Protein AF-A0A939A6W9-F1 (afdb_monomer)

Radius of gyration: 28.63 Å; Cα contacts (8 Å, |Δi|>4): 11; chains: 1; bounding box: 91×26×56 Å

Nearest PDB structures (foldseek):
  8pv2-assembly1_CQ  TM=5.998E-01  e=7.563E+00  Thermochaetoides thermophila DSM 1495
  8uh7-assembly1_A  TM=4.764E-01  e=6.090E+00  Tequatrovirus

Solvent-accessible surface area (backbone atoms only — not comparable to full-atom values): 5544 Å² total; per-residue (Å²): 133,87,80,81,85,79,78,87,78,79,89,72,78,85,88,71,70,96,71,80,91,63,87,85,67,72,83,57,94,86,67,63,86,93,62,86,77,80,77,85,78,86,65,57,70,70,60,44,53,51,46,44,56,51,13,59,78,69,75,48,54,54,69,56,50,52,49,57,54,50,51,51,53,52,62,72,70,54,133

Sequence (79 aa):
MLCATRSPSAGTSYDIPNEIDFSAGTRGKSYKPARHLRVPVCLDAEVQQFLMAAAERKGVDLSQLANDLLRGDIALSRP

Foldseek 3Di:
DDDDDDDDDDDDDDPDDPDDDCVVPDDDPPDDPPDDDDDDDDDDPVVQVVLVVVCVVVVHDSVVSVVVVVVVVVVVPDD

pLDDT: mean 85.21, std 16.84, range [36.25, 98.5]

Secondary structure (DSSP, 8-state):
------------S-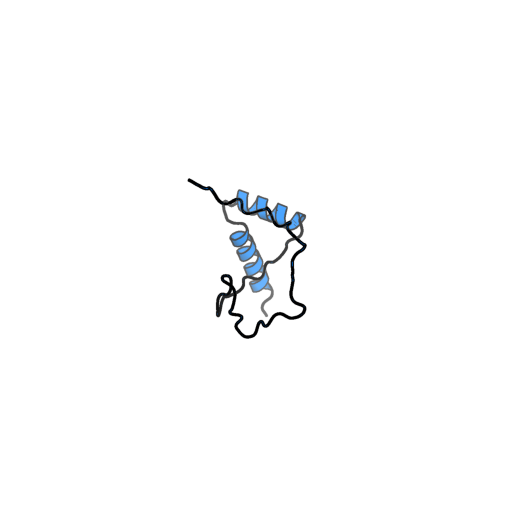---S----TTPPPPTT--TT--PPPP-PPPHHHHHHHHHHHHHHTS-HHHHHHHHHHHHHHHH--

Structure (mmCIF, N/CA/C/O backbone):
data_AF-A0A939A6W9-F1
#
_entry.id   AF-A0A939A6W9-F1
#
loop_
_atom_site.group_PDB
_atom_site.id
_atom_site.type_symbol
_atom_site.label_atom_id
_atom_site.label_alt_id
_atom_site.label_comp_id
_atom_site.label_asym_id
_atom_site.label_entity_id
_atom_site.label_seq_id
_atom_site.pdbx_PDB_ins_code
_atom_site.Cartn_x
_atom_site.Cartn_y
_atom_site.Cartn_z
_atom_site.occupancy
_atom_site.B_iso_or_equiv
_atom_site.auth_seq_id
_atom_site.auth_comp_id
_atom_site.auth_asym_id
_atom_site.auth_atom_id
_atom_site.pdbx_PDB_model_num
ATOM 1 N N . MET A 1 1 ? 65.707 -4.743 -28.273 1.00 41.34 1 MET A N 1
ATOM 2 C CA . MET A 1 1 ? 64.601 -5.508 -28.888 1.00 41.34 1 MET A CA 1
ATOM 3 C C . MET A 1 1 ? 63.390 -4.584 -28.899 1.00 41.34 1 MET A C 1
ATOM 5 O O . MET A 1 1 ? 63.039 -4.071 -27.847 1.00 41.34 1 MET A O 1
ATOM 9 N N . LEU A 1 2 ? 62.915 -4.216 -30.090 1.00 39.56 2 LEU A N 1
ATOM 10 C CA . LEU A 1 2 ? 62.027 -3.074 -30.352 1.00 39.56 2 LEU A CA 1
ATOM 11 C C . LEU A 1 2 ? 60.632 -3.261 -29.716 1.00 39.56 2 LEU A C 1
ATOM 13 O O . LEU A 1 2 ? 59.887 -4.142 -30.138 1.00 39.56 2 LEU A O 1
ATOM 17 N N . CYS A 1 3 ? 60.249 -2.406 -28.764 1.00 36.25 3 CYS A N 1
ATOM 18 C CA . CYS A 1 3 ? 58.838 -2.184 -28.437 1.00 36.25 3 CYS A CA 1
ATOM 19 C C . CYS A 1 3 ? 58.270 -1.207 -29.473 1.00 36.25 3 CYS A C 1
ATOM 21 O O . CYS A 1 3 ? 58.64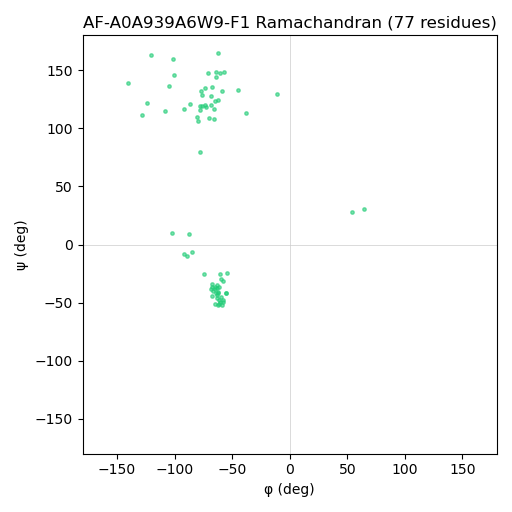6 -0.037 -29.495 1.00 36.25 3 CYS A O 1
ATOM 23 N N . ALA A 1 4 ? 57.405 -1.697 -30.360 1.00 46.50 4 ALA A N 1
ATOM 24 C CA . ALA A 1 4 ? 56.731 -0.873 -31.354 1.00 46.50 4 ALA A CA 1
ATOM 25 C C . ALA A 1 4 ? 55.787 0.131 -30.670 1.00 46.50 4 ALA A C 1
ATOM 27 O O . ALA A 1 4 ? 54.884 -0.244 -29.923 1.00 46.50 4 ALA A O 1
ATOM 28 N N . THR A 1 5 ? 55.992 1.414 -30.948 1.00 49.75 5 THR A N 1
ATOM 29 C CA . THR A 1 5 ? 55.118 2.517 -30.548 1.00 49.75 5 THR A CA 1
ATOM 30 C C . THR A 1 5 ? 53.807 2.447 -31.331 1.00 49.75 5 THR A C 1
ATOM 32 O O . THR A 1 5 ? 53.794 2.734 -32.528 1.00 49.75 5 THR A O 1
ATOM 35 N N . ARG A 1 6 ? 52.689 2.097 -30.682 1.00 47.88 6 ARG A N 1
ATOM 36 C CA . ARG A 1 6 ? 51.355 2.428 -31.214 1.00 47.88 6 ARG A CA 1
ATOM 37 C C . ARG A 1 6 ? 50.916 3.774 -30.643 1.00 47.88 6 ARG A C 1
ATOM 39 O O . ARG A 1 6 ? 50.775 3.925 -29.434 1.00 47.88 6 ARG A O 1
ATOM 46 N N . SER A 1 7 ? 50.742 4.733 -31.548 1.00 57.91 7 SER A N 1
ATOM 47 C CA . SER A 1 7 ? 50.211 6.075 -31.305 1.00 57.91 7 SER A CA 1
ATOM 48 C C . SER A 1 7 ? 48.810 6.046 -30.674 1.00 57.91 7 SER A C 1
ATOM 50 O O . SER A 1 7 ? 48.025 5.152 -31.002 1.00 57.91 7 SER A O 1
ATOM 52 N N . PRO A 1 8 ? 48.448 7.037 -29.839 1.00 55.47 8 PRO A N 1
ATOM 53 C CA . PRO A 1 8 ? 47.086 7.192 -29.352 1.00 55.47 8 PRO A CA 1
ATOM 54 C C . PRO A 1 8 ? 46.252 7.866 -30.450 1.00 55.47 8 PRO A C 1
ATOM 56 O O . PRO A 1 8 ? 46.416 9.054 -30.719 1.00 55.47 8 PRO A O 1
ATOM 59 N N . SER A 1 9 ? 45.376 7.120 -31.126 1.00 53.75 9 SER A N 1
ATOM 60 C CA . SER A 1 9 ? 44.373 7.744 -31.992 1.00 53.75 9 SER A CA 1
ATOM 61 C C . SER A 1 9 ? 43.246 8.295 -31.123 1.00 53.75 9 SER A C 1
ATOM 63 O O . SER A 1 9 ? 42.606 7.555 -30.376 1.00 53.75 9 SER A O 1
ATOM 65 N N . ALA A 1 10 ? 43.067 9.608 -31.225 1.00 53.28 10 ALA A N 1
ATOM 66 C CA . ALA A 1 10 ? 42.065 10.422 -30.563 1.00 53.28 10 ALA A CA 1
ATOM 67 C C . ALA A 1 10 ? 40.659 9.798 -30.606 1.00 53.28 10 ALA A C 1
ATOM 69 O O . ALA A 1 10 ? 40.192 9.363 -31.657 1.00 53.28 10 ALA A O 1
ATOM 70 N N . GLY A 1 11 ? 39.988 9.787 -29.453 1.00 55.38 11 GLY A N 1
ATOM 71 C CA . GLY A 1 11 ? 38.582 9.423 -29.342 1.00 55.38 11 GLY A CA 1
ATOM 72 C C . GLY A 1 11 ? 37.703 10.483 -29.999 1.00 55.38 11 GLY A C 1
ATOM 73 O O . GLY A 1 11 ? 37.715 11.645 -29.596 1.00 55.38 11 GLY A O 1
ATOM 74 N N . THR A 1 12 ? 36.941 10.073 -31.006 1.00 54.91 12 THR A N 1
ATOM 75 C CA . THR A 1 12 ? 35.901 10.885 -31.635 1.00 54.91 12 THR A CA 1
ATOM 76 C C . THR A 1 12 ? 34.525 10.409 -31.179 1.00 54.91 12 THR A C 1
ATOM 78 O O . THR A 1 12 ? 34.278 9.209 -31.096 1.00 54.91 12 THR A O 1
ATOM 81 N N . SER A 1 13 ? 33.679 11.393 -30.860 1.00 63.72 13 SER A N 1
ATOM 82 C CA . SER A 1 13 ? 32.218 11.375 -30.707 1.00 63.72 13 SER A CA 1
ATOM 83 C C . SER A 1 13 ? 31.514 10.109 -31.205 1.00 63.72 13 SER A C 1
ATOM 85 O O . SER A 1 13 ? 31.716 9.713 -32.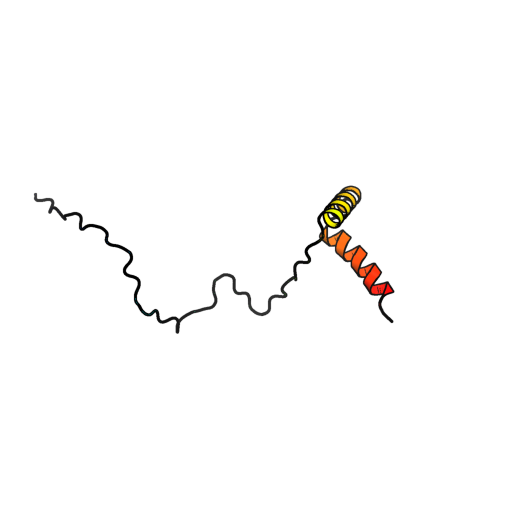347 1.00 63.72 13 SER A O 1
ATOM 87 N N . TYR A 1 14 ? 30.656 9.537 -30.354 1.00 66.75 14 TYR A N 1
ATOM 88 C CA . TYR A 1 14 ? 29.846 8.344 -30.611 1.00 66.75 14 TYR A CA 1
ATOM 89 C C . TYR A 1 14 ? 29.311 8.284 -32.050 1.00 66.75 14 TYR A C 1
ATOM 91 O O . TYR A 1 14 ? 28.467 9.088 -32.442 1.00 66.75 14 TYR A O 1
ATOM 99 N N . ASP A 1 15 ? 29.807 7.308 -32.805 1.00 77.12 15 ASP A N 1
ATOM 100 C CA . ASP A 1 15 ? 29.334 6.945 -34.138 1.00 77.12 15 ASP A CA 1
ATOM 101 C C . ASP A 1 15 ? 28.041 6.125 -33.980 1.00 77.12 15 ASP A C 1
ATOM 103 O O . ASP A 1 15 ? 28.056 4.895 -33.907 1.00 77.12 15 ASP A O 1
ATOM 107 N N . ILE A 1 16 ? 26.924 6.826 -33.753 1.00 83.25 16 ILE A N 1
ATOM 108 C CA . ILE A 1 16 ? 25.592 6.220 -33.655 1.00 83.25 16 ILE A CA 1
ATOM 109 C C . ILE A 1 16 ? 25.030 6.127 -35.078 1.00 83.25 16 ILE A C 1
ATOM 111 O O . ILE A 1 16 ? 24.879 7.163 -35.728 1.00 83.25 16 ILE A O 1
ATOM 115 N N . PRO A 1 17 ? 24.696 4.925 -35.576 1.00 84.50 17 PRO A N 1
ATOM 116 C CA . PRO A 1 17 ? 24.160 4.769 -36.921 1.00 84.50 17 PRO A CA 1
ATOM 117 C C . PRO A 1 17 ? 22.801 5.468 -37.066 1.00 84.50 17 PRO A C 1
ATOM 119 O O . PRO A 1 17 ? 22.008 5.510 -36.126 1.00 84.50 17 PRO A O 1
ATOM 122 N N . ASN A 1 18 ? 22.513 5.967 -38.274 1.00 87.44 18 ASN A N 1
ATOM 123 C CA . ASN A 1 18 ? 21.232 6.611 -38.6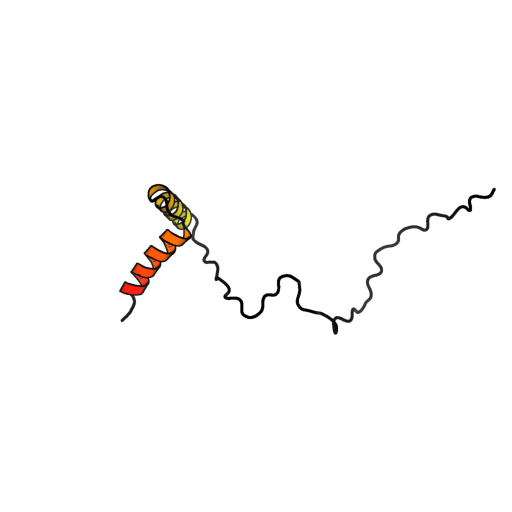00 1.00 87.44 18 ASN A CA 1
ATOM 124 C C . ASN A 1 18 ? 20.026 5.669 -38.431 1.00 87.44 18 ASN A C 1
ATOM 126 O O . ASN A 1 18 ? 18.913 6.139 -38.206 1.00 87.44 18 ASN A O 1
ATOM 130 N N . GLU A 1 19 ? 20.239 4.354 -38.539 1.00 88.62 19 GLU A N 1
ATOM 131 C CA . GLU A 1 19 ? 19.201 3.335 -38.395 1.00 88.62 19 GLU A CA 1
ATOM 132 C C . GLU A 1 19 ? 19.740 2.114 -37.635 1.00 88.62 19 GLU A C 1
ATOM 134 O O . GLU A 1 19 ? 20.879 1.688 -37.838 1.00 88.62 19 GLU A O 1
ATOM 139 N N . ILE A 1 20 ? 18.919 1.564 -36.736 1.00 88.56 20 ILE A N 1
ATOM 140 C CA . ILE A 1 20 ? 19.229 0.373 -35.938 1.00 88.56 20 ILE A CA 1
ATOM 141 C C . ILE A 1 20 ? 18.126 -0.656 -36.185 1.00 88.56 20 ILE A C 1
ATOM 143 O O . ILE A 1 20 ? 16.955 -0.387 -35.920 1.00 88.56 20 ILE A O 1
ATOM 147 N N . ASP A 1 21 ? 18.504 -1.844 -36.659 1.00 91.00 21 ASP A N 1
ATOM 148 C CA . ASP A 1 21 ? 17.584 -2.970 -36.818 1.00 91.00 21 ASP A CA 1
ATOM 149 C C . ASP A 1 21 ? 17.307 -3.645 -35.461 1.00 91.00 21 ASP A C 1
ATOM 151 O O . ASP A 1 21 ? 18.199 -4.217 -34.830 1.00 91.00 21 ASP A O 1
ATOM 155 N N . PHE A 1 22 ? 16.050 -3.591 -35.015 1.00 90.19 22 PHE A N 1
ATOM 156 C CA . PHE A 1 22 ? 15.573 -4.220 -33.778 1.00 90.19 22 PHE A CA 1
ATOM 157 C C . PHE A 1 22 ? 14.796 -5.527 -34.018 1.00 90.19 22 PHE A C 1
ATOM 159 O O . PHE A 1 22 ? 14.184 -6.048 -33.082 1.00 90.19 22 PHE A O 1
ATOM 166 N N . SER A 1 23 ? 14.797 -6.075 -35.238 1.00 92.12 23 SER A N 1
ATOM 167 C CA . SER A 1 23 ? 14.013 -7.262 -35.619 1.00 92.12 23 SER A CA 1
ATOM 168 C C . SER A 1 23 ? 14.310 -8.507 -34.768 1.00 92.12 23 SER A C 1
ATOM 170 O O . SER A 1 23 ? 13.411 -9.298 -34.487 1.00 92.12 23 SER A O 1
ATOM 172 N N . ALA A 1 24 ? 15.545 -8.648 -34.278 1.00 91.94 24 ALA A N 1
ATOM 173 C CA . ALA A 1 24 ? 15.970 -9.725 -33.379 1.00 91.94 24 ALA A CA 1
ATOM 174 C C . ALA A 1 24 ? 15.739 -9.424 -31.879 1.00 91.94 24 ALA A C 1
ATOM 176 O O . ALA A 1 24 ? 16.225 -10.148 -31.005 1.00 91.94 24 ALA A O 1
ATOM 177 N N . GLY A 1 25 ? 15.026 -8.342 -31.553 1.00 89.94 25 GLY A N 1
ATOM 178 C CA . GLY A 1 25 ? 14.756 -7.924 -30.182 1.00 89.94 25 GLY A CA 1
ATOM 179 C C . GLY A 1 25 ? 13.949 -8.963 -29.402 1.00 89.94 25 GLY A C 1
ATOM 180 O O . GLY A 1 25 ? 12.840 -9.337 -29.779 1.00 89.94 25 GLY A O 1
ATOM 181 N N . THR A 1 26 ? 14.481 -9.405 -28.261 1.00 90.94 26 THR A N 1
ATOM 182 C CA . THR A 1 26 ? 13.765 -10.285 -27.326 1.00 90.94 26 THR A CA 1
ATOM 183 C C . THR A 1 26 ? 13.225 -9.495 -26.139 1.00 90.94 26 THR A C 1
ATOM 185 O O . THR A 1 26 ? 13.668 -8.385 -25.830 1.00 90.94 26 THR A O 1
ATOM 188 N N . ARG A 1 27 ? 12.228 -10.057 -25.446 1.00 90.75 27 ARG A N 1
ATOM 189 C CA . ARG A 1 27 ? 11.706 -9.456 -24.216 1.00 90.75 27 ARG A CA 1
ATOM 190 C C . ARG A 1 27 ? 12.831 -9.322 -23.182 1.00 90.75 27 ARG A C 1
ATOM 192 O O . ARG A 1 27 ? 13.558 -10.274 -22.918 1.00 90.75 27 ARG A O 1
ATOM 199 N N . GLY A 1 28 ? 12.941 -8.141 -22.576 1.00 88.69 28 GLY A N 1
ATOM 200 C CA . GLY A 1 28 ? 13.978 -7.852 -21.586 1.00 88.69 28 GLY A CA 1
ATOM 201 C C . GLY A 1 28 ? 13.895 -8.738 -20.337 1.00 88.69 28 GLY A C 1
ATOM 202 O O . GLY A 1 28 ? 12.865 -9.343 -20.048 1.00 88.69 28 GLY A O 1
ATOM 203 N N . LYS A 1 29 ? 14.971 -8.756 -19.541 1.00 89.44 29 LYS A N 1
ATOM 204 C CA . LYS A 1 29 ? 15.127 -9.603 -18.336 1.00 89.44 29 LYS A CA 1
ATOM 205 C C . LYS A 1 29 ? 13.998 -9.453 -17.298 1.00 89.44 29 LYS A C 1
ATOM 207 O O . LYS A 1 29 ? 13.748 -10.372 -16.520 1.00 89.44 29 LYS A O 1
ATOM 212 N N . SER A 1 30 ? 13.309 -8.312 -17.294 1.00 85.56 30 SER A N 1
ATOM 213 C CA . SER A 1 30 ? 12.182 -8.017 -16.397 1.00 85.56 30 SER A CA 1
ATOM 214 C C . SER A 1 30 ? 10.832 -8.533 -16.906 1.00 85.56 30 SER A C 1
ATOM 216 O O . SER A 1 30 ? 9.837 -8.448 -16.187 1.00 85.56 30 SER A O 1
ATOM 218 N N . TYR A 1 31 ? 10.764 -9.064 -18.130 1.00 89.12 31 TYR A N 1
ATOM 219 C CA . TYR A 1 31 ? 9.541 -9.638 -18.672 1.00 89.12 31 TYR A CA 1
ATOM 220 C C . TYR A 1 31 ? 9.182 -10.924 -17.934 1.00 89.12 31 TYR A C 1
ATOM 222 O O . TYR A 1 31 ? 9.987 -11.845 -17.796 1.00 89.12 31 TYR A O 1
ATOM 230 N N . LYS A 1 32 ? 7.941 -10.980 -17.459 1.00 85.94 32 LYS A N 1
ATOM 231 C CA . LYS A 1 32 ? 7.362 -12.150 -16.810 1.00 85.94 32 LYS A CA 1
ATOM 232 C C . LYS A 1 32 ? 6.035 -12.453 -17.510 1.00 85.94 32 LYS A C 1
ATOM 234 O O . LYS A 1 32 ? 5.118 -11.637 -17.393 1.00 85.94 32 LYS A O 1
ATOM 239 N N . PRO A 1 33 ? 5.925 -13.566 -18.257 1.00 84.25 33 PRO A N 1
ATOM 240 C CA . PRO A 1 33 ? 4.668 -13.938 -18.896 1.00 84.25 33 PRO A CA 1
ATOM 241 C C . PRO A 1 33 ? 3.600 -14.232 -17.831 1.00 84.25 33 PRO A C 1
ATOM 243 O O . PRO A 1 33 ? 3.921 -14.745 -16.760 1.00 84.25 33 PRO A O 1
ATOM 246 N N . ALA A 1 34 ? 2.344 -13.873 -18.116 1.00 80.81 34 ALA A N 1
ATOM 247 C CA . ALA A 1 34 ? 1.171 -14.136 -17.269 1.00 80.81 34 ALA A CA 1
ATOM 248 C C . ALA A 1 34 ? 1.265 -13.645 -15.804 1.00 80.81 34 ALA A C 1
ATOM 250 O O . ALA A 1 34 ? 0.633 -14.207 -14.911 1.00 80.81 34 ALA A O 1
ATOM 251 N N . ARG A 1 35 ? 2.045 -12.593 -15.518 1.00 82.06 35 ARG A N 1
ATOM 252 C CA . ARG A 1 35 ? 2.154 -12.076 -14.148 1.00 82.06 35 ARG A CA 1
ATOM 253 C C . ARG A 1 35 ? 0.909 -11.272 -13.767 1.00 82.06 35 ARG A C 1
ATOM 255 O O . ARG A 1 35 ? 0.566 -10.311 -14.451 1.00 82.06 35 ARG A O 1
ATOM 262 N N . HIS A 1 36 ? 0.300 -11.594 -12.625 1.00 81.81 36 HIS A N 1
ATOM 263 C CA . HIS A 1 36 ? -0.679 -10.713 -11.990 1.00 81.81 36 HIS A CA 1
ATOM 264 C C . HIS A 1 36 ? 0.026 -9.439 -11.521 1.00 81.81 36 HIS A C 1
ATOM 266 O O . HIS A 1 36 ? 0.829 -9.454 -10.581 1.00 81.81 36 HIS A O 1
ATOM 272 N N . LEU A 1 37 ? -0.232 -8.336 -12.217 1.00 81.69 37 LEU A N 1
ATOM 273 C CA . LEU A 1 37 ? 0.266 -7.032 -11.820 1.00 81.69 37 LEU A CA 1
ATOM 274 C C . LEU A 1 37 ? -0.584 -6.529 -10.652 1.00 81.69 37 LEU A C 1
ATOM 276 O O . LEU A 1 37 ? -1.792 -6.352 -10.791 1.00 81.69 37 LEU A O 1
ATOM 280 N N . ARG A 1 38 ? 0.045 -6.299 -9.495 1.00 84.81 38 ARG A N 1
ATOM 281 C CA . ARG A 1 38 ? -0.601 -5.548 -8.417 1.00 84.81 38 ARG A CA 1
ATOM 282 C C . ARG A 1 38 ? -0.644 -4.086 -8.833 1.00 84.81 38 ARG A C 1
ATOM 284 O O . ARG A 1 38 ? 0.411 -3.495 -9.059 1.00 84.81 38 ARG A O 1
ATOM 291 N N . VAL A 1 39 ? -1.847 -3.537 -8.952 1.00 85.94 39 VAL A N 1
ATOM 292 C CA . VAL A 1 39 ? -2.040 -2.116 -9.241 1.00 85.94 39 VAL A CA 1
ATOM 293 C C . VAL A 1 39 ? -1.700 -1.335 -7.969 1.00 85.94 39 VAL A C 1
ATOM 295 O O . VAL A 1 39 ? -2.310 -1.605 -6.932 1.00 85.94 39 VAL A O 1
ATOM 298 N N . PRO A 1 40 ? -0.707 -0.428 -7.997 1.00 89.31 40 PRO A N 1
ATOM 299 C CA . PRO A 1 40 ? -0.443 0.428 -6.854 1.00 89.31 40 PRO A CA 1
ATOM 300 C C . PRO A 1 40 ? -1.609 1.403 -6.675 1.00 89.31 40 PRO A C 1
ATOM 302 O O . PRO A 1 40 ? -2.080 1.999 -7.642 1.00 89.31 40 PRO A O 1
ATOM 305 N N . VAL A 1 41 ? -2.056 1.567 -5.434 1.00 89.88 41 VAL A N 1
ATOM 306 C CA . VAL A 1 41 ? -3.019 2.601 -5.049 1.00 89.88 41 VAL A CA 1
ATOM 307 C C . VAL A 1 41 ? -2.253 3.635 -4.239 1.00 89.88 41 VAL A C 1
ATOM 309 O O . VAL A 1 41 ? -1.723 3.315 -3.176 1.00 89.88 41 VAL A O 1
ATOM 312 N N . CYS A 1 42 ? -2.150 4.852 -4.770 1.00 91.81 42 CYS A N 1
ATOM 313 C CA . CYS A 1 42 ? -1.583 5.975 -4.035 1.00 91.81 42 CYS A CA 1
ATOM 314 C C . CYS A 1 42 ? -2.624 6.491 -3.043 1.00 91.81 42 CYS A C 1
ATOM 316 O O . CYS A 1 42 ? -3.779 6.697 -3.412 1.00 91.81 42 CYS A O 1
ATOM 318 N N . LEU A 1 43 ? -2.206 6.687 -1.798 1.00 94.56 43 LEU A N 1
ATOM 319 C CA . LEU A 1 43 ? -3.027 7.290 -0.758 1.00 94.56 43 LEU A CA 1
ATOM 320 C C . LEU A 1 43 ? -2.632 8.754 -0.602 1.00 94.56 43 LEU A C 1
ATOM 322 O O . LEU A 1 43 ? -1.452 9.092 -0.720 1.00 94.56 43 LEU A O 1
ATOM 326 N N . ASP A 1 44 ? -3.603 9.605 -0.287 1.00 97.88 44 ASP A N 1
ATOM 327 C CA . ASP A 1 44 ? -3.307 10.966 0.144 1.00 97.88 44 ASP A CA 1
ATOM 328 C C . ASP A 1 44 ? -2.453 10.938 1.417 1.00 97.88 44 ASP A C 1
ATOM 330 O O . ASP A 1 44 ? -2.576 10.033 2.248 1.00 97.88 44 ASP A O 1
ATOM 334 N N . ALA A 1 45 ? -1.578 11.933 1.576 1.00 97.62 45 ALA A N 1
ATOM 335 C CA . ALA A 1 45 ? -0.567 11.939 2.634 1.00 97.62 45 ALA A CA 1
ATOM 336 C C . ALA A 1 45 ? -1.172 11.778 4.040 1.00 97.62 45 ALA A C 1
ATOM 338 O O . ALA A 1 45 ? -0.657 11.006 4.847 1.00 97.62 45 ALA A O 1
ATOM 339 N N . GLU A 1 46 ? -2.289 12.456 4.309 1.00 98.19 46 GLU A N 1
ATOM 340 C CA . GLU A 1 46 ? -3.012 12.360 5.581 1.00 98.19 46 GLU A CA 1
ATOM 341 C C . GLU A 1 46 ? -3.554 10.942 5.825 1.00 98.19 46 GLU A C 1
ATOM 343 O O . GLU A 1 46 ? -3.351 10.365 6.895 1.00 98.19 46 GLU A O 1
ATOM 348 N N . VAL A 1 47 ? -4.173 10.337 4.806 1.00 97.56 47 VAL A N 1
ATOM 349 C CA . VAL A 1 47 ? -4.713 8.971 4.876 1.00 97.56 47 VAL A CA 1
ATOM 350 C C . VAL A 1 47 ? -3.589 7.966 5.111 1.00 97.56 47 VAL A C 1
ATOM 352 O O . VAL A 1 47 ? -3.711 7.077 5.956 1.00 97.56 47 VAL A O 1
ATOM 355 N N . GLN A 1 48 ? -2.470 8.118 4.401 1.00 96.94 48 GLN A N 1
ATOM 356 C CA . GLN A 1 48 ? -1.311 7.252 4.569 1.00 96.94 48 GLN A CA 1
ATOM 357 C C . GLN A 1 48 ? -0.747 7.341 5.991 1.00 96.94 48 GLN A C 1
ATOM 359 O O . GLN A 1 48 ? -0.519 6.306 6.615 1.00 96.94 48 GLN A O 1
ATOM 364 N N . GLN A 1 49 ? -0.550 8.552 6.519 1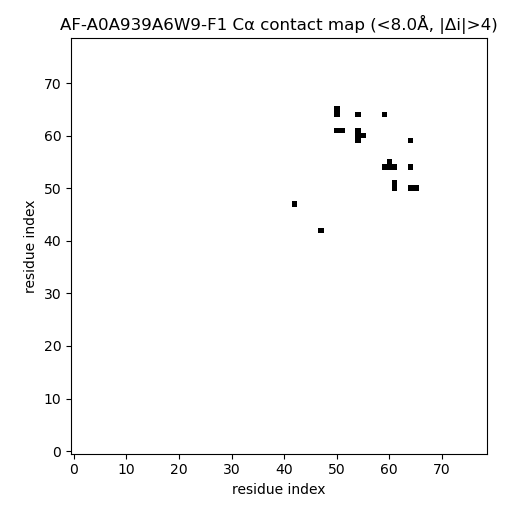.00 97.94 49 GLN A N 1
ATOM 365 C CA . GLN A 1 49 ? -0.043 8.760 7.879 1.00 97.94 49 GLN A CA 1
ATOM 366 C C . GLN A 1 49 ? -0.960 8.124 8.925 1.00 97.94 49 GLN A C 1
ATOM 368 O O . GLN A 1 49 ? -0.489 7.411 9.814 1.00 97.94 49 GLN A O 1
ATOM 373 N N . PHE A 1 50 ? -2.271 8.328 8.788 1.00 98.06 50 PHE A N 1
ATOM 374 C CA . PHE A 1 50 ? -3.255 7.734 9.683 1.00 98.06 50 PHE A CA 1
ATOM 375 C C . PHE A 1 50 ? -3.201 6.201 9.660 1.00 98.06 50 PHE A C 1
ATOM 377 O O . PHE A 1 50 ? -3.124 5.564 10.715 1.00 98.06 50 PHE A O 1
ATOM 384 N N . LEU A 1 51 ? -3.212 5.595 8.468 1.00 97.81 51 LEU A N 1
ATOM 385 C CA . LEU A 1 51 ? -3.201 4.139 8.331 1.00 97.81 51 LEU A CA 1
ATOM 386 C C . LEU A 1 51 ? -1.881 3.522 8.798 1.00 97.81 51 LEU A C 1
ATOM 388 O O . LEU A 1 51 ? -1.910 2.463 9.419 1.00 97.81 51 LEU A O 1
ATOM 392 N N . MET A 1 52 ? -0.743 4.182 8.569 1.00 97.69 52 MET A N 1
ATOM 393 C CA . MET A 1 52 ? 0.549 3.729 9.091 1.00 97.69 52 MET A CA 1
ATOM 394 C C . MET A 1 52 ? 0.552 3.701 10.623 1.00 97.69 52 MET A C 1
ATOM 396 O O . MET A 1 52 ? 0.817 2.653 11.209 1.00 97.69 52 MET A O 1
ATOM 400 N N . ALA A 1 53 ? 0.153 4.795 11.278 1.00 98.44 53 ALA A N 1
ATOM 401 C CA . ALA A 1 53 ? 0.076 4.847 12.739 1.00 98.44 53 ALA A CA 1
ATOM 402 C C . ALA A 1 53 ? -0.924 3.821 13.309 1.00 98.44 53 ALA A C 1
ATOM 404 O O . ALA A 1 53 ? -0.707 3.224 14.367 1.00 98.44 53 ALA A O 1
ATOM 405 N N . ALA A 1 54 ? -2.041 3.590 12.612 1.00 98.31 54 ALA A N 1
ATOM 406 C CA . ALA A 1 54 ? -3.014 2.574 12.995 1.00 98.31 54 ALA A CA 1
ATOM 407 C C . ALA A 1 54 ? -2.471 1.143 12.836 1.00 98.31 54 ALA A C 1
ATOM 409 O O . ALA A 1 54 ? -2.758 0.296 13.684 1.00 98.31 54 ALA A O 1
ATOM 410 N N . ALA A 1 55 ? -1.696 0.872 11.784 1.00 98.31 55 ALA A N 1
ATOM 411 C CA . ALA A 1 55 ? -1.069 -0.423 11.535 1.00 98.31 55 ALA A CA 1
ATOM 412 C C . ALA A 1 55 ? 0.002 -0.730 12.591 1.00 98.31 55 ALA A C 1
ATOM 414 O O . ALA A 1 55 ? -0.024 -1.807 13.186 1.00 98.31 55 ALA A O 1
ATOM 415 N N . GLU A 1 56 ? 0.846 0.253 12.920 1.00 98.44 56 GLU A N 1
ATOM 416 C CA . GLU A 1 56 ? 1.855 0.159 13.984 1.00 98.44 56 GLU A CA 1
ATOM 417 C C . GLU A 1 56 ? 1.224 -0.156 15.343 1.00 98.44 56 GLU A C 1
ATOM 419 O O . GLU A 1 56 ? 1.612 -1.119 16.002 1.00 98.44 56 GLU A O 1
ATOM 424 N N . ARG A 1 57 ? 0.181 0.589 15.736 1.00 98.38 57 ARG A N 1
ATOM 425 C CA . ARG A 1 57 ? -0.560 0.341 16.987 1.00 98.38 57 ARG A CA 1
ATOM 426 C C . ARG A 1 57 ? -1.189 -1.050 17.054 1.00 98.38 57 ARG A C 1
ATOM 428 O O . ARG A 1 57 ? -1.385 -1.573 18.148 1.00 98.38 57 ARG A O 1
ATOM 435 N N . LYS A 1 58 ? -1.556 -1.619 15.904 1.00 97.75 58 LYS A N 1
ATOM 436 C CA . LYS A 1 58 ? -2.134 -2.965 15.786 1.00 97.75 58 LYS A CA 1
ATOM 437 C C . LYS A 1 58 ? -1.077 -4.059 15.603 1.00 97.75 58 LYS A C 1
ATOM 439 O O . LYS A 1 58 ? -1.435 -5.230 15.671 1.00 97.75 58 LYS A O 1
ATOM 444 N N . GLY A 1 59 ? 0.187 -3.703 15.368 1.00 98.31 59 GLY A N 1
ATOM 445 C CA . GLY A 1 59 ? 1.259 -4.654 15.076 1.00 98.31 59 GLY A CA 1
ATOM 446 C C . GLY A 1 59 ? 1.057 -5.427 13.767 1.00 98.31 59 GLY A C 1
ATOM 447 O O . GLY A 1 59 ? 1.464 -6.582 13.681 1.00 98.31 59 GLY A O 1
ATOM 448 N N . VAL A 1 60 ? 0.403 -4.823 12.770 1.00 98.50 60 VAL A N 1
ATOM 449 C CA . VAL A 1 60 ? 0.134 -5.442 11.458 1.00 98.50 60 VAL A CA 1
ATOM 450 C C . VAL A 1 60 ? 0.761 -4.633 10.329 1.00 98.50 60 VAL A C 1
ATOM 452 O O . VAL A 1 60 ? 1.089 -3.462 10.499 1.00 98.50 60 VAL A O 1
ATOM 455 N N . ASP A 1 61 ? 0.904 -5.245 9.155 1.00 97.38 61 ASP A N 1
ATOM 456 C CA . ASP A 1 61 ? 1.378 -4.542 7.962 1.00 97.38 61 ASP A CA 1
ATOM 457 C C . ASP A 1 61 ? 0.325 -3.554 7.421 1.00 97.38 61 AS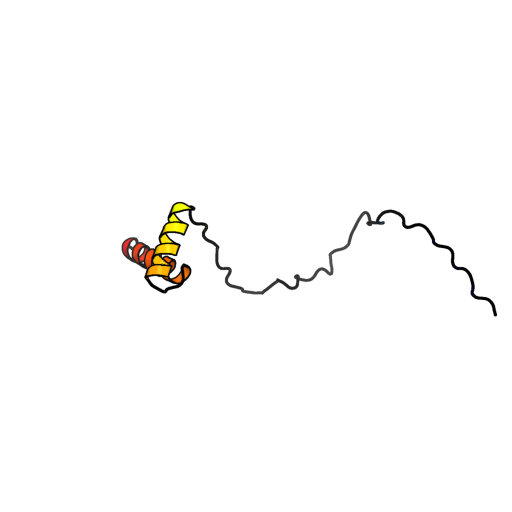P A C 1
ATOM 459 O O . ASP A 1 61 ? -0.883 -3.811 7.483 1.00 97.38 61 ASP A O 1
ATOM 463 N N . LEU A 1 62 ? 0.778 -2.442 6.828 1.00 95.50 62 LEU A N 1
ATOM 464 C CA . LEU A 1 62 ? -0.102 -1.438 6.218 1.00 95.50 62 LEU A CA 1
ATOM 465 C C . LEU A 1 62 ? -1.023 -2.056 5.159 1.00 95.50 62 LEU A C 1
ATOM 467 O O . LEU A 1 62 ? -2.211 -1.736 5.111 1.00 95.50 62 LEU A O 1
ATOM 471 N N . SER A 1 63 ? -0.499 -2.956 4.320 1.00 94.69 63 SER A N 1
ATOM 472 C CA . SER A 1 63 ? -1.296 -3.609 3.282 1.00 94.69 63 SER A CA 1
ATOM 473 C C . SER A 1 63 ? -2.344 -4.541 3.879 1.00 94.69 63 SER A C 1
ATOM 475 O O . SER A 1 63 ? -3.449 -4.619 3.343 1.00 94.69 63 SER A O 1
ATOM 477 N N . GLN A 1 64 ? -2.046 -5.197 5.004 1.00 97.06 64 GLN A N 1
ATOM 478 C CA . GLN A 1 64 ? -3.019 -6.019 5.716 1.00 97.06 64 GLN A CA 1
ATOM 479 C C . GLN A 1 64 ? -4.155 -5.149 6.260 1.00 97.06 64 GLN A C 1
ATOM 481 O O . GLN A 1 64 ? -5.316 -5.408 5.946 1.00 97.06 64 GLN A O 1
ATOM 486 N N . LEU A 1 65 ? -3.825 -4.070 6.980 1.00 97.38 65 LEU A N 1
ATOM 487 C CA . LEU A 1 65 ? -4.825 -3.140 7.510 1.00 97.38 65 LEU A CA 1
ATOM 488 C C . LEU A 1 65 ? -5.696 -2.540 6.397 1.00 97.38 65 LEU A C 1
ATOM 490 O O . LEU A 1 65 ? -6.919 -2.529 6.516 1.00 97.38 65 LEU A O 1
ATOM 494 N N . ALA A 1 66 ? -5.080 -2.059 5.315 1.00 96.12 66 ALA A N 1
ATOM 495 C CA . ALA A 1 66 ? -5.800 -1.457 4.198 1.00 96.12 66 ALA A CA 1
ATOM 496 C C . ALA A 1 66 ? -6.751 -2.458 3.523 1.00 96.12 66 ALA A C 1
ATOM 498 O O . ALA A 1 66 ? -7.891 -2.114 3.222 1.00 96.12 66 ALA A O 1
ATOM 499 N N . ASN A 1 67 ? -6.321 -3.708 3.324 1.00 96.31 67 ASN A N 1
ATOM 500 C CA . ASN A 1 67 ? -7.188 -4.742 2.758 1.00 96.31 67 ASN A CA 1
ATOM 501 C C . ASN A 1 67 ? -8.379 -5.058 3.663 1.00 96.31 67 ASN A C 1
ATOM 503 O O . ASN A 1 67 ? -9.485 -5.230 3.158 1.00 96.31 67 ASN A O 1
ATOM 507 N N . ASP A 1 68 ? -8.173 -5.142 4.975 1.00 97.00 68 ASP A N 1
ATOM 508 C CA . ASP A 1 68 ? -9.255 -5.460 5.906 1.00 97.00 68 ASP A CA 1
ATOM 509 C C . ASP A 1 68 ? -10.311 -4.346 5.951 1.00 97.00 68 ASP A C 1
ATOM 511 O O . ASP A 1 68 ? -11.506 -4.642 5.920 1.00 97.00 68 ASP A O 1
ATOM 515 N N . LEU A 1 69 ? -9.884 -3.077 5.925 1.00 96.25 69 LEU A N 1
ATOM 516 C CA . LEU A 1 69 ? -10.790 -1.928 5.814 1.00 96.25 69 LEU A CA 1
ATOM 517 C C . LEU A 1 69 ? -11.578 -1.958 4.496 1.00 96.25 69 LEU A C 1
ATOM 519 O O . LEU A 1 69 ? -12.807 -1.942 4.510 1.00 96.25 69 LEU A O 1
ATOM 523 N N . LEU A 1 70 ? -10.884 -2.092 3.361 1.00 95.75 70 LEU A N 1
ATOM 524 C CA . LEU A 1 70 ? -11.516 -2.093 2.038 1.00 95.75 70 LEU A CA 1
ATOM 525 C C . LEU A 1 70 ? -12.471 -3.277 1.841 1.00 95.75 70 LEU A C 1
ATOM 527 O O . LEU A 1 70 ? -13.503 -3.136 1.191 1.00 95.75 70 LEU A O 1
ATOM 531 N N . ARG A 1 71 ? -12.167 -4.453 2.402 1.00 96.94 71 ARG A N 1
ATOM 532 C CA . ARG A 1 71 ? -13.085 -5.605 2.367 1.00 96.94 71 ARG A CA 1
ATOM 533 C C . ARG A 1 71 ? -14.386 -5.320 3.108 1.00 96.94 71 ARG A C 1
ATOM 535 O O . ARG A 1 71 ? -15.430 -5.771 2.64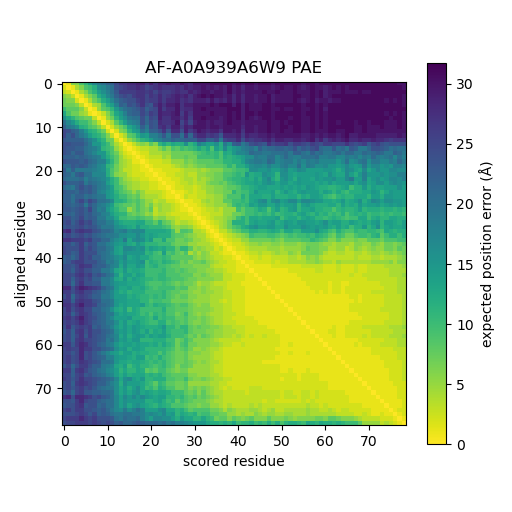2 1.00 96.94 71 ARG A O 1
ATOM 542 N N . GLY A 1 72 ? -14.321 -4.593 4.225 1.00 96.81 72 GLY A N 1
ATOM 543 C CA . GLY A 1 72 ? -15.503 -4.138 4.955 1.00 96.81 72 GLY A CA 1
ATOM 544 C C . GLY A 1 72 ? -16.400 -3.271 4.073 1.00 96.81 72 GLY A C 1
ATOM 545 O O . GLY A 1 72 ? -17.570 -3.594 3.881 1.00 96.81 72 GLY A O 1
ATOM 546 N N . ASP A 1 73 ? -15.827 -2.249 3.442 1.00 96.19 73 ASP A N 1
ATOM 547 C CA . ASP A 1 73 ? -16.570 -1.339 2.560 1.00 96.19 73 ASP A CA 1
ATOM 548 C C . ASP A 1 73 ? -17.122 -2.049 1.310 1.00 96.19 73 ASP A C 1
ATOM 550 O O . ASP A 1 73 ?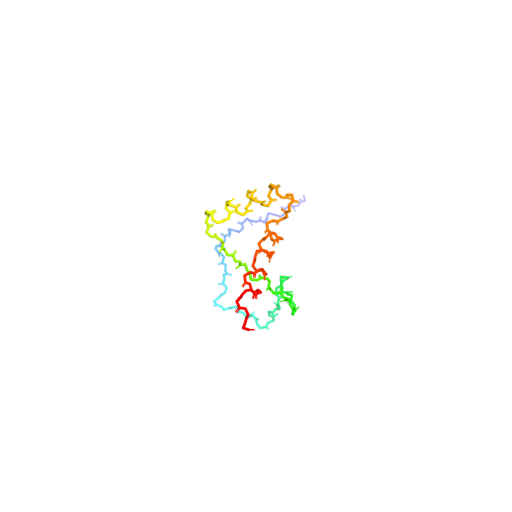 -18.247 -1.792 0.873 1.00 96.19 73 ASP A O 1
ATOM 554 N N . ILE A 1 74 ? -16.375 -3.006 0.747 1.00 97.75 74 ILE A N 1
ATOM 555 C CA . ILE A 1 74 ? -16.855 -3.850 -0.359 1.00 97.75 74 ILE A CA 1
ATOM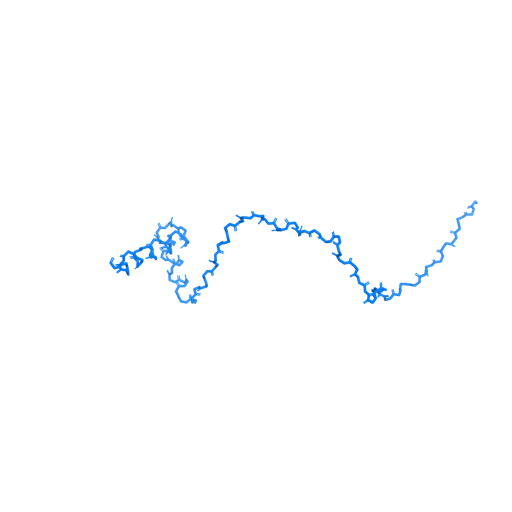 556 C C . ILE A 1 74 ? -18.058 -4.693 0.078 1.00 97.75 74 ILE A C 1
ATOM 558 O O . ILE A 1 74 ? -19.002 -4.855 -0.691 1.00 97.75 74 ILE A O 1
ATOM 562 N N . ALA A 1 75 ? -18.045 -5.248 1.293 1.00 96.56 75 ALA A N 1
ATOM 563 C CA . ALA A 1 75 ? -19.167 -6.036 1.794 1.00 96.56 75 ALA A CA 1
ATOM 564 C C . ALA A 1 75 ? -20.430 -5.180 1.970 1.00 96.56 75 ALA A C 1
ATOM 566 O O . ALA A 1 75 ? -21.517 -5.645 1.646 1.00 96.56 75 ALA A O 1
ATOM 567 N N . LEU A 1 76 ? -20.276 -3.931 2.422 1.00 96.38 76 LEU A N 1
ATOM 568 C CA . LEU A 1 76 ? -21.381 -2.985 2.605 1.00 96.38 76 LEU A CA 1
ATOM 569 C C . LEU A 1 76 ? -21.922 -2.403 1.289 1.00 96.38 76 LEU A C 1
ATOM 571 O O . LEU A 1 76 ? -23.074 -1.988 1.238 1.00 96.38 76 LEU A O 1
ATOM 575 N N . SER A 1 77 ? -21.103 -2.353 0.236 1.00 95.44 77 SER A N 1
ATOM 576 C CA . SER A 1 77 ? -21.486 -1.802 -1.075 1.00 95.44 77 SER A CA 1
ATOM 577 C C . SER A 1 77 ? -22.057 -2.832 -2.051 1.00 95.44 77 SER A C 1
ATOM 579 O O . SER A 1 77 ? -22.541 -2.455 -3.120 1.00 95.44 77 SER A O 1
ATOM 581 N N . ARG A 1 78 ? -22.003 -4.129 -1.722 1.00 91.12 78 ARG A N 1
ATOM 582 C CA . ARG A 1 78 ? -22.627 -5.172 -2.542 1.00 91.12 78 ARG A CA 1
ATOM 583 C C . ARG A 1 78 ? -24.158 -5.146 -2.383 1.00 91.12 78 ARG A C 1
ATOM 585 O O . ARG A 1 78 ? -24.617 -5.034 -1.249 1.00 91.12 78 ARG A O 1
ATOM 592 N N . PRO A 1 79 ? -24.918 -5.234 -3.493 1.00 80.19 79 PRO A N 1
ATOM 593 C CA . PRO A 1 79 ? -26.381 -5.260 -3.471 1.00 80.19 79 PRO A CA 1
ATOM 594 C C . PRO A 1 79 ? -26.945 -6.560 -2.890 1.00 80.19 79 PRO A C 1
ATOM 596 O O . PRO A 1 79 ? -26.250 -7.602 -2.969 1.00 80.19 79 PRO A O 1
#

Mean predicted aligned error: 12.34 Å